Protein AF-A0A417XY72-F1 (afdb_monomer)

Secondary structure (DSSP, 8-state):
--SB-TTT-PBEEEGGGS-HHHHHHHHHHHHT---SSTTTTEEE--TT--SPP--TTSEEEEE---TT-SS--S-EEEEETTS-EEEESSSSS--EEEE-

Foldseek 3Di:
DPQADPQQRAGADEPVNDDVLSVVQLVQVVVVDPAPDPQFQPWDQCPVVNGPDDDGRQKTKHQRPDPPDPDSALWIWIAGPVGWIWTDRHNPPHIHTYDD

InterPro domains:
  IPR000026 Guanine-specific ribonuclease N1-like [PF00545] (5-97)
  IPR016191 Ribonuclease/ribotoxin [SSF53933] (10-98)

Sequence (100 aa):
MPATDDLSGLPYVPLADLPPEAAATVTLIDEGGPFPYDKDGSIFGNYEGLLPDREDGYYEEYTVETPGSDDRGARRIVGGADGELYWTEDHYESFEVIWR

Radius of gyration: 12.7 Å; Cα contacts (8 Å, |Δi|>4): 167; chains: 1; bounding box: 34×25×35 Å

pLDDT: mean 94.56, std 5.0, range [69.0, 98.5]

Nearest PDB structures (foldseek):
  1mgr-assembly1_A  TM=9.738E-01  e=4.087E-12  Kitasatospora aureofaciens
  1uck-assembly2_B  TM=9.794E-01  e=7.752E-12  Kitasatospora aureofaciens
  1uci-assembly2_B  TM=9.793E-01  e=9.393E-12  Kitasatospora aureofaciens
  1ucj-assembly2_B  TM=9.781E-01  e=9.393E-12  Kitasatospora aureo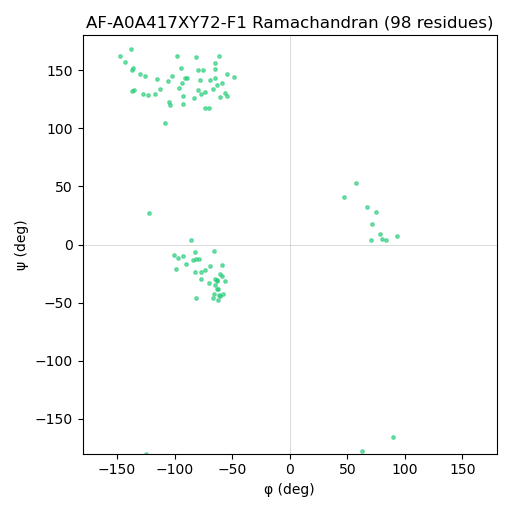faciens
  3d5g-assembly3_C  TM=9.926E-01  e=3.169E-11  Kitasatospora aureofaciens

Solvent-accessible surface area (backbone atoms only — not comparable to full-atom values): 5963 Å² total; per-residue (Å²): 130,71,71,49,40,90,83,58,66,33,40,55,39,50,51,87,78,48,61,70,45,48,52,54,42,51,50,33,60,77,65,74,41,88,66,94,49,98,59,44,74,34,73,43,81,61,85,87,58,80,56,66,94,71,65,92,70,39,29,25,30,34,69,20,73,43,92,92,52,97,56,68,60,42,29,32,39,38,38,37,80,92,68,51,41,32,39,21,72,61,60,75,76,51,66,30,35,55,42,131

Structure (mmCIF, N/CA/C/O backbone):
data_AF-A0A417XY72-F1
#
_entry.id   AF-A0A417XY72-F1
#
loop_
_atom_site.group_PDB
_atom_site.id
_atom_site.type_symbol
_atom_site.label_atom_id
_atom_site.label_alt_id
_atom_site.label_comp_id
_atom_site.label_asym_id
_atom_site.label_entity_id
_atom_site.label_seq_id
_atom_site.pdbx_PDB_ins_code
_atom_site.Cartn_x
_atom_site.Cartn_y
_atom_site.Cartn_z
_atom_site.occupancy
_atom_site.B_iso_or_equiv
_atom_site.auth_seq_id
_atom_site.auth_comp_id
_atom_site.auth_asym_id
_atom_site.auth_atom_id
_atom_site.pdbx_PDB_model_num
ATOM 1 N N . MET A 1 1 ? 17.216 -8.839 2.041 1.00 69.00 1 MET A N 1
ATOM 2 C CA . MET A 1 1 ? 16.455 -8.087 1.030 1.00 69.00 1 MET A CA 1
ATOM 3 C C . MET A 1 1 ? 17.385 -7.122 0.310 1.00 69.00 1 MET A C 1
ATOM 5 O O . MET A 1 1 ? 18.273 -6.581 0.972 1.00 69.00 1 MET A O 1
ATOM 9 N N . PRO A 1 2 ? 17.258 -6.957 -1.015 1.00 83.69 2 PRO A N 1
ATOM 10 C CA . PRO A 1 2 ? 17.832 -5.802 -1.705 1.00 83.69 2 PRO A CA 1
ATOM 11 C C . PRO A 1 2 ? 17.199 -4.505 -1.171 1.00 83.69 2 PRO A C 1
ATOM 13 O O . PRO A 1 2 ? 16.161 -4.546 -0.516 1.00 83.69 2 PRO A O 1
ATOM 16 N N . ALA A 1 3 ? 17.843 -3.361 -1.409 1.00 89.81 3 ALA A N 1
ATOM 17 C CA . ALA A 1 3 ? 17.334 -2.073 -0.931 1.00 89.81 3 ALA A CA 1
ATOM 18 C C . ALA A 1 3 ? 16.062 -1.638 -1.674 1.00 89.81 3 ALA A C 1
ATOM 20 O O . ALA A 1 3 ? 15.191 -1.014 -1.079 1.00 89.81 3 ALA A O 1
ATOM 21 N N . THR A 1 4 ? 15.967 -1.983 -2.956 1.00 95.06 4 THR A N 1
ATOM 22 C CA . THR A 1 4 ? 14.893 -1.576 -3.862 1.00 95.06 4 THR A CA 1
ATOM 23 C C . THR A 1 4 ? 14.424 -2.754 -4.699 1.00 95.06 4 THR A C 1
ATOM 25 O O . THR A 1 4 ? 15.203 -3.668 -4.979 1.00 95.06 4 THR A O 1
ATOM 28 N N . ASP A 1 5 ? 13.165 -2.702 -5.103 1.00 94.69 5 ASP A N 1
ATOM 29 C CA . ASP A 1 5 ? 12.528 -3.627 -6.028 1.00 94.69 5 ASP A CA 1
ATOM 30 C C . ASP A 1 5 ? 12.895 -3.294 -7.479 1.00 94.69 5 ASP A C 1
ATOM 32 O O . ASP A 1 5 ? 12.829 -2.139 -7.893 1.00 94.69 5 ASP A O 1
ATOM 36 N N . ASP A 1 6 ? 13.283 -4.299 -8.264 1.00 92.06 6 ASP A N 1
ATOM 37 C CA . ASP A 1 6 ? 13.749 -4.091 -9.643 1.00 92.06 6 ASP A CA 1
ATOM 38 C C . ASP A 1 6 ? 12.602 -3.748 -10.613 1.00 92.06 6 ASP A C 1
ATOM 40 O O . ASP A 1 6 ? 12.852 -3.167 -11.670 1.00 92.06 6 ASP A O 1
ATOM 44 N N . LEU A 1 7 ? 11.354 -4.106 -10.281 1.00 89.94 7 LEU A N 1
ATOM 45 C CA . LEU A 1 7 ? 10.189 -3.841 -11.130 1.00 89.94 7 LEU A CA 1
ATOM 46 C C . LEU A 1 7 ? 9.674 -2.410 -10.953 1.00 89.94 7 LEU A C 1
ATOM 48 O O . LEU A 1 7 ? 9.390 -1.726 -11.934 1.00 89.94 7 LEU A O 1
ATOM 52 N N . SER A 1 8 ? 9.552 -1.968 -9.705 1.00 92.25 8 SER A N 1
ATOM 53 C CA . SER A 1 8 ? 8.990 -0.664 -9.339 1.00 92.25 8 SER A CA 1
ATOM 54 C C . SER A 1 8 ? 10.032 0.413 -9.059 1.00 92.25 8 SER A C 1
ATOM 56 O O . SER A 1 8 ? 9.716 1.597 -9.129 1.00 92.25 8 SER A O 1
ATOM 58 N N . GLY A 1 9 ? 11.271 0.037 -8.738 1.00 95.25 9 GLY A N 1
ATOM 59 C CA . GLY A 1 9 ? 12.292 0.967 -8.250 1.00 95.25 9 GLY A CA 1
ATOM 60 C C . GLY A 1 9 ? 12.024 1.490 -6.833 1.00 95.25 9 GLY A C 1
ATOM 61 O O . GLY A 1 9 ? 12.786 2.326 -6.345 1.00 95.25 9 GLY A O 1
ATOM 62 N N . LEU A 1 10 ? 10.966 1.011 -6.170 1.00 97.00 10 LEU A N 1
ATOM 63 C CA . LEU A 1 10 ? 10.581 1.417 -4.822 1.00 97.00 10 LEU A CA 1
ATOM 64 C C . LEU A 1 10 ? 11.441 0.705 -3.770 1.00 97.00 10 LEU A C 1
ATOM 66 O O . LEU A 1 10 ? 11.897 -0.419 -4.003 1.00 97.00 10 LEU A O 1
ATOM 70 N N . PRO A 1 11 ? 11.684 1.330 -2.606 1.00 97.62 11 PRO A N 1
ATOM 71 C CA . PRO A 1 11 ? 12.369 0.666 -1.505 1.00 97.62 11 PRO A CA 1
ATOM 72 C C . PRO A 1 11 ? 11.535 -0.501 -0.964 1.00 97.62 11 PRO A C 1
ATOM 74 O O . PRO A 1 11 ? 10.306 -0.476 -1.021 1.00 97.62 11 PRO A O 1
ATOM 77 N N . TYR A 1 12 ? 12.201 -1.518 -0.419 1.00 97.62 12 TYR A N 1
ATOM 78 C CA . TYR A 1 12 ? 11.511 -2.569 0.326 1.00 97.62 12 TYR A CA 1
ATOM 79 C C . TYR A 1 12 ? 11.389 -2.223 1.812 1.00 97.62 12 TYR A C 1
ATOM 81 O O . TYR A 1 12 ? 12.358 -1.770 2.422 1.00 97.62 12 TYR A O 1
ATOM 89 N N . VAL A 1 13 ? 10.260 -2.599 2.411 1.00 97.44 13 VAL A N 1
ATOM 90 C CA . VAL A 1 13 ? 10.018 -2.572 3.858 1.00 97.44 13 VAL A CA 1
ATOM 91 C C . VAL A 1 13 ? 9.637 -3.972 4.354 1.00 97.44 13 VAL A C 1
ATOM 93 O O . VAL A 1 13 ? 8.758 -4.608 3.769 1.00 97.44 13 VAL A O 1
ATOM 96 N N . PRO A 1 14 ? 10.282 -4.525 5.399 1.00 97.31 14 PRO A N 1
ATOM 97 C CA . PRO A 1 14 ? 9.848 -5.793 5.980 1.00 97.31 14 PRO A CA 1
ATOM 98 C C . PRO A 1 14 ? 8.448 -5.666 6.576 1.00 97.31 14 PRO A C 1
ATOM 100 O O . PRO A 1 14 ? 8.181 -4.730 7.324 1.00 97.31 14 PRO A O 1
ATOM 103 N N . LEU A 1 15 ? 7.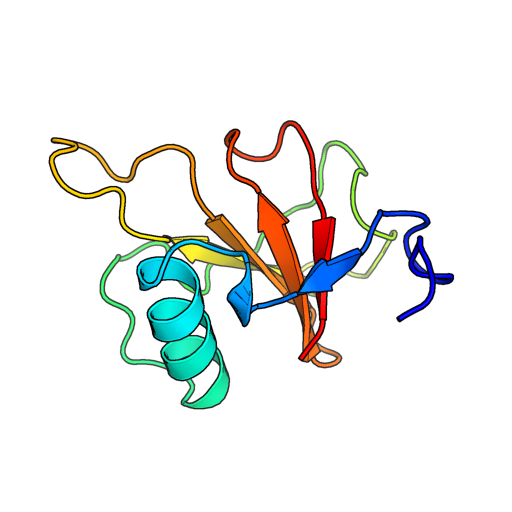577 -6.656 6.357 1.00 97.44 15 LEU A N 1
ATOM 104 C CA . LEU A 1 15 ? 6.253 -6.669 6.995 1.00 97.44 15 LEU A CA 1
ATOM 105 C C . LEU A 1 15 ? 6.341 -6.592 8.531 1.00 97.44 15 LEU A C 1
ATOM 107 O O . LEU A 1 15 ? 5.475 -6.013 9.177 1.00 97.44 15 LEU A O 1
ATOM 111 N N . ALA A 1 16 ? 7.404 -7.151 9.111 1.00 96.44 16 ALA A N 1
ATOM 112 C CA . ALA A 1 16 ? 7.662 -7.107 10.549 1.00 96.44 16 ALA A CA 1
ATOM 113 C C . ALA A 1 16 ? 8.020 -5.706 11.085 1.00 96.44 16 ALA A C 1
ATOM 115 O O . ALA A 1 16 ? 7.913 -5.492 12.291 1.00 96.44 16 ALA A O 1
ATOM 116 N N . ASP A 1 17 ? 8.434 -4.783 10.212 1.00 97.19 17 ASP A N 1
ATOM 117 C CA . ASP A 1 17 ? 8.777 -3.401 10.572 1.00 97.19 17 ASP A CA 1
ATOM 118 C C . ASP A 1 17 ? 7.574 -2.449 10.419 1.00 97.19 17 ASP A C 1
ATOM 120 O O . ASP A 1 17 ? 7.621 -1.308 10.882 1.00 97.19 17 ASP A O 1
ATOM 124 N N . LEU A 1 18 ? 6.477 -2.917 9.812 1.00 97.31 18 LEU A N 1
ATOM 125 C CA . LEU A 1 18 ? 5.227 -2.172 9.688 1.00 97.31 18 LEU A CA 1
ATOM 126 C C . LEU A 1 18 ? 4.373 -2.260 10.969 1.00 97.31 18 LEU A C 1
ATOM 128 O O . LEU A 1 18 ? 4.553 -3.166 11.789 1.00 97.31 18 LEU A O 1
ATOM 132 N N . PRO A 1 19 ? 3.398 -1.346 11.155 1.00 97.12 19 PRO A N 1
ATOM 133 C CA . PRO A 1 19 ? 2.418 -1.465 12.230 1.00 97.12 19 PRO A CA 1
ATOM 134 C C . PRO A 1 19 ? 1.693 -2.824 12.201 1.00 97.12 19 PRO A C 1
ATOM 136 O O . PRO A 1 19 ? 1.428 -3.354 11.118 1.00 97.12 19 PRO A O 1
ATOM 139 N N . PRO A 1 20 ? 1.313 -3.394 13.358 1.00 96.81 20 PRO A N 1
ATOM 140 C CA . PRO A 1 20 ? 0.656 -4.703 13.417 1.00 96.81 20 PRO A CA 1
ATOM 141 C C . PRO A 1 20 ? -0.662 -4.761 12.627 1.00 96.81 20 PRO A C 1
ATOM 143 O O . PRO A 1 20 ? -1.030 -5.821 12.119 1.00 96.81 20 PRO A O 1
ATOM 146 N N . GLU A 1 21 ? -1.350 -3.630 12.464 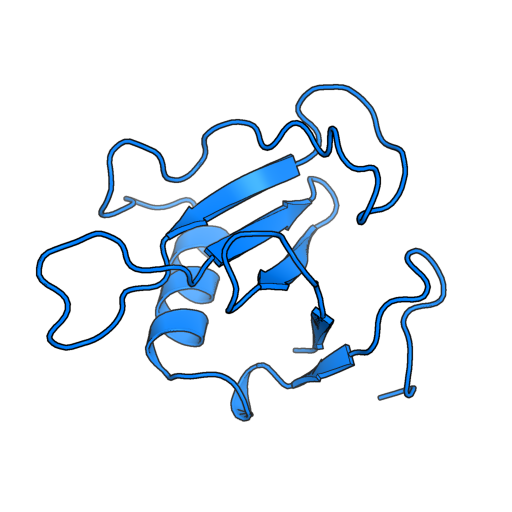1.00 97.06 21 GLU A N 1
ATOM 147 C CA . GLU A 1 21 ? -2.557 -3.506 11.643 1.00 97.06 21 GLU A CA 1
ATOM 148 C C . GLU A 1 21 ? -2.277 -3.784 10.154 1.00 97.06 21 GLU A C 1
ATOM 150 O O . GLU A 1 21 ? -3.137 -4.324 9.454 1.00 97.06 21 GLU A O 1
ATOM 155 N N . ALA A 1 22 ? -1.066 -3.483 9.666 1.00 97.75 22 ALA A N 1
ATOM 156 C CA . ALA A 1 22 ? -0.656 -3.814 8.303 1.00 97.75 22 ALA A CA 1
ATOM 157 C C . ALA A 1 22 ? -0.559 -5.336 8.124 1.00 97.75 22 ALA A C 1
ATOM 159 O O . ALA A 1 22 ? -1.126 -5.873 7.179 1.00 97.75 22 ALA A O 1
ATOM 160 N N . ALA A 1 23 ? 0.061 -6.053 9.067 1.00 97.56 23 ALA A N 1
ATOM 161 C CA . ALA A 1 23 ? 0.136 -7.517 9.033 1.00 97.56 23 ALA A CA 1
ATOM 162 C C . ALA A 1 23 ? -1.248 -8.187 9.105 1.00 97.56 23 ALA A C 1
ATOM 164 O O . ALA A 1 23 ? -1.502 -9.168 8.400 1.00 97.56 23 ALA A O 1
ATOM 165 N N . ALA A 1 24 ? -2.165 -7.635 9.905 1.00 96.88 24 ALA A N 1
ATOM 166 C CA . ALA A 1 24 ? -3.555 -8.087 9.926 1.00 96.88 24 ALA A CA 1
ATOM 167 C C . ALA A 1 24 ? -4.234 -7.889 8.559 1.00 96.88 24 ALA A C 1
ATOM 169 O O . ALA A 1 24 ? -4.891 -8.798 8.059 1.00 96.88 24 ALA A O 1
ATOM 170 N N . THR A 1 25 ? -4.010 -6.740 7.920 1.00 97.69 25 THR A N 1
ATOM 171 C CA . THR A 1 25 ? -4.558 -6.436 6.589 1.00 97.69 25 THR A CA 1
ATOM 172 C C . THR A 1 25 ? -3.976 -7.353 5.511 1.00 97.69 25 THR A C 1
ATOM 174 O O . THR A 1 25 ? -4.733 -7.889 4.711 1.00 97.69 25 THR A O 1
ATOM 177 N N . VAL A 1 26 ? -2.664 -7.625 5.528 1.00 97.88 26 VAL A N 1
ATOM 178 C CA . VAL A 1 26 ? -2.032 -8.610 4.626 1.00 97.88 26 VAL A CA 1
ATOM 179 C C . VAL A 1 26 ? -2.663 -9.992 4.784 1.00 97.88 26 VAL A C 1
ATOM 181 O O . VAL A 1 26 ? -2.960 -10.638 3.786 1.00 97.88 26 VAL A O 1
ATOM 184 N N . THR A 1 27 ? -2.928 -10.420 6.021 1.00 97.19 27 THR A N 1
ATOM 185 C CA . THR A 1 27 ? -3.595 -11.708 6.279 1.00 97.19 27 THR A CA 1
ATOM 186 C C . THR A 1 27 ? -4.984 -11.744 5.637 1.00 97.19 27 THR A C 1
ATOM 188 O O . THR A 1 27 ? -5.319 -12.716 4.969 1.00 97.19 27 THR A O 1
ATOM 191 N N . LEU A 1 28 ? -5.771 -10.669 5.772 1.00 97.44 28 LEU A N 1
ATOM 192 C CA . LEU A 1 28 ? -7.089 -10.574 5.133 1.00 97.44 28 LEU A CA 1
ATOM 193 C C . LEU A 1 28 ? -6.999 -10.596 3.603 1.00 97.44 28 LEU A C 1
ATOM 195 O O . LEU A 1 28 ? -7.847 -11.213 2.964 1.00 97.44 28 LEU A O 1
ATOM 199 N N . ILE A 1 29 ? -5.992 -9.943 3.013 1.00 97.06 29 ILE A N 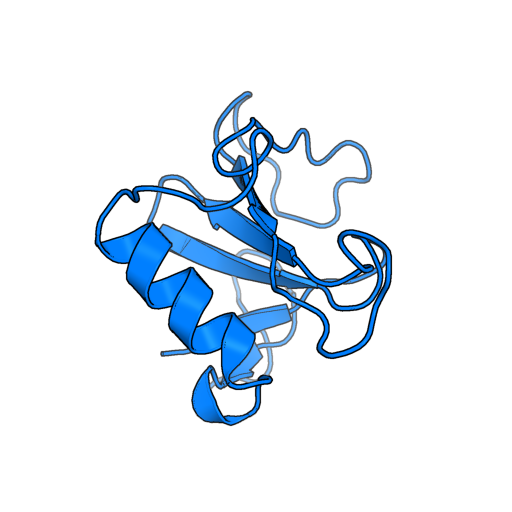1
ATOM 200 C CA . ILE A 1 29 ? -5.752 -9.974 1.561 1.00 97.06 29 ILE A CA 1
ATOM 201 C C . ILE A 1 29 ? -5.445 -11.408 1.111 1.00 97.06 29 ILE A C 1
ATOM 203 O O . ILE A 1 29 ? -6.071 -11.897 0.172 1.00 97.06 29 ILE A O 1
ATOM 207 N N . ASP A 1 30 ? -4.547 -12.107 1.813 1.00 95.69 30 ASP A N 1
ATOM 208 C CA . ASP A 1 30 ? -4.186 -13.498 1.506 1.00 95.69 30 ASP A CA 1
ATOM 209 C C . ASP A 1 30 ? -5.393 -14.460 1.660 1.00 95.69 30 ASP A C 1
ATOM 211 O O . ASP A 1 30 ? -5.499 -1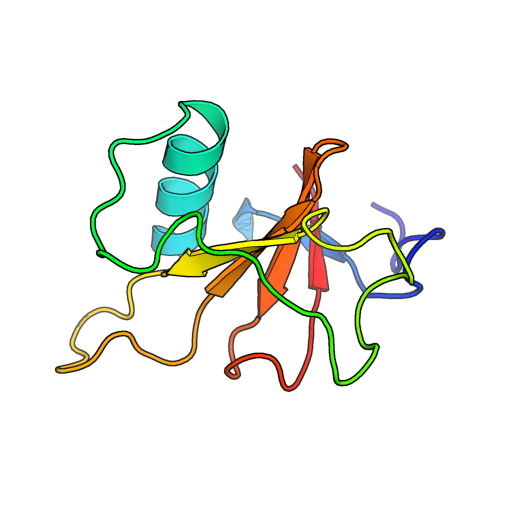5.451 0.932 1.00 95.69 30 ASP A O 1
ATOM 215 N N . GLU A 1 31 ? -6.325 -14.173 2.577 1.00 96.12 31 GLU A N 1
ATOM 216 C CA . GLU A 1 31 ? -7.561 -14.945 2.792 1.00 96.12 31 GLU A CA 1
ATOM 217 C C . GLU A 1 31 ? -8.715 -14.562 1.841 1.00 96.12 31 GLU A C 1
ATOM 219 O O . GLU A 1 31 ? -9.695 -15.304 1.732 1.00 96.12 31 GLU A O 1
ATOM 224 N N . GLY A 1 32 ? -8.606 -13.436 1.126 1.00 95.06 32 GLY A N 1
ATOM 225 C CA . GLY A 1 32 ? -9.671 -12.903 0.269 1.00 95.06 32 GLY A CA 1
ATOM 226 C C . GLY A 1 32 ? -10.828 -12.254 1.044 1.00 95.06 32 GLY A C 1
ATOM 227 O O . GLY A 1 32 ? -11.969 -12.250 0.573 1.00 95.06 32 GLY A O 1
ATOM 228 N N . GLY A 1 33 ? -10.550 -11.723 2.236 1.00 93.38 33 GLY A N 1
ATOM 229 C CA . GLY A 1 33 ? -11.524 -11.105 3.133 1.00 93.38 33 GLY A CA 1
ATOM 230 C C . GLY A 1 33 ? -12.173 -12.092 4.121 1.00 93.38 33 GLY A C 1
ATOM 231 O O . GLY A 1 33 ? -11.698 -13.212 4.301 1.00 93.38 33 GLY A O 1
ATOM 232 N N . PRO A 1 34 ? -13.277 -11.709 4.793 1.00 95.25 34 PRO A N 1
ATOM 233 C CA . PRO A 1 34 ? -14.058 -10.489 4.592 1.00 95.25 34 PRO A CA 1
ATOM 234 C C . PRO A 1 34 ? -13.307 -9.229 5.025 1.00 95.25 34 PRO A C 1
ATOM 236 O O . PRO A 1 34 ? -12.631 -9.222 6.052 1.00 95.25 34 PRO A O 1
ATOM 239 N N . PHE A 1 35 ? -13.466 -8.149 4.262 1.00 94.50 35 PHE A N 1
ATOM 240 C CA . PHE A 1 35 ? -12.814 -6.879 4.565 1.00 94.50 35 PHE A CA 1
ATOM 241 C C . PHE A 1 35 ? -13.678 -5.973 5.457 1.00 94.50 35 PHE A C 1
ATOM 243 O O . PHE A 1 35 ? -14.906 -5.968 5.316 1.00 94.50 35 PHE A O 1
ATOM 250 N N . PRO A 1 36 ? -13.063 -5.222 6.390 1.00 90.88 36 PRO A N 1
ATOM 251 C CA . PRO A 1 36 ? -13.792 -4.418 7.367 1.00 90.88 36 PRO A CA 1
ATOM 252 C C . PRO A 1 36 ? -14.372 -3.115 6.803 1.00 90.88 36 PRO A C 1
ATOM 254 O O . PRO A 1 36 ? -15.345 -2.613 7.370 1.00 90.88 36 PRO A O 1
ATOM 257 N N . TYR A 1 37 ? -13.819 -2.563 5.715 1.00 91.19 37 TYR A N 1
ATOM 258 C CA . TYR A 1 37 ? -14.298 -1.308 5.130 1.00 91.19 37 TYR A CA 1
ATOM 259 C C . TYR A 1 37 ? -14.876 -1.509 3.726 1.00 91.19 37 TYR A C 1
ATOM 261 O O . TYR A 1 37 ? -14.317 -2.224 2.904 1.00 91.19 37 TYR A O 1
ATOM 269 N N . ASP A 1 38 ? -15.947 -0.774 3.405 1.00 89.69 38 ASP A N 1
ATOM 270 C CA . ASP A 1 38 ? -16.669 -0.864 2.119 1.00 89.69 38 ASP A CA 1
ATOM 271 C C . ASP A 1 38 ? -15.810 -0.580 0.872 1.00 89.69 38 ASP A C 1
ATOM 273 O O . ASP A 1 38 ? -16.230 -0.841 -0.255 1.00 89.69 38 ASP A O 1
ATOM 277 N N . LYS A 1 39 ? -14.647 0.051 1.057 1.00 89.94 39 LYS A N 1
ATOM 278 C CA . LYS A 1 39 ? -13.720 0.411 -0.021 1.00 89.94 39 LYS A CA 1
ATOM 279 C C . LYS A 1 39 ? -12.586 -0.585 -0.206 1.00 89.94 39 LYS A C 1
ATOM 281 O O . LYS A 1 39 ? -11.912 -0.505 -1.225 1.00 89.94 39 LYS A O 1
ATOM 286 N N . ASP A 1 40 ? -12.395 -1.505 0.725 1.00 94.81 40 ASP A N 1
ATOM 287 C CA . ASP A 1 40 ? -11.343 -2.507 0.614 1.00 94.81 40 ASP A CA 1
ATOM 288 C C . ASP A 1 40 ? -11.638 -3.456 -0.557 1.00 94.81 40 ASP A C 1
ATOM 290 O O . ASP A 1 40 ? -12.777 -3.893 -0.743 1.00 94.81 40 ASP A O 1
ATOM 294 N N . GLY A 1 41 ? -10.621 -3.729 -1.374 1.00 95.38 41 GLY A N 1
ATOM 295 C CA . GLY A 1 41 ? -10.764 -4.467 -2.632 1.00 95.38 41 GLY A CA 1
ATOM 296 C C . GLY A 1 41 ? -11.321 -3.626 -3.789 1.00 95.38 41 GLY A C 1
ATOM 297 O O . GLY A 1 41 ? -11.672 -4.163 -4.835 1.00 95.38 41 GLY A O 1
ATOM 298 N N . SER A 1 42 ? -11.443 -2.302 -3.630 1.00 96.44 42 SER A N 1
ATOM 299 C CA . SER A 1 42 ? -11.752 -1.417 -4.762 1.00 96.44 42 SER A CA 1
ATOM 300 C C . SER A 1 42 ? -10.525 -1.232 -5.651 1.00 96.44 42 SER A C 1
ATOM 302 O O . SER A 1 42 ? -9.399 -1.218 -5.164 1.00 96.44 42 SER A O 1
ATOM 304 N N . ILE A 1 43 ? -10.750 -1.011 -6.948 1.00 97.44 43 ILE A N 1
ATOM 305 C CA . ILE A 1 43 ? -9.674 -0.742 -7.910 1.00 97.44 43 ILE A CA 1
ATOM 306 C C . ILE A 1 43 ? -8.906 0.525 -7.511 1.00 97.44 43 ILE A C 1
ATOM 308 O O . ILE A 1 43 ? -9.498 1.600 -7.368 1.00 97.44 43 ILE A O 1
ATOM 312 N N . PHE A 1 44 ? -7.585 0.401 -7.416 1.00 97.81 44 PHE A N 1
ATOM 313 C CA . PHE A 1 44 ? -6.650 1.512 -7.303 1.00 97.81 44 PHE A CA 1
ATOM 314 C C . PHE A 1 44 ? -6.152 1.908 -8.699 1.00 97.81 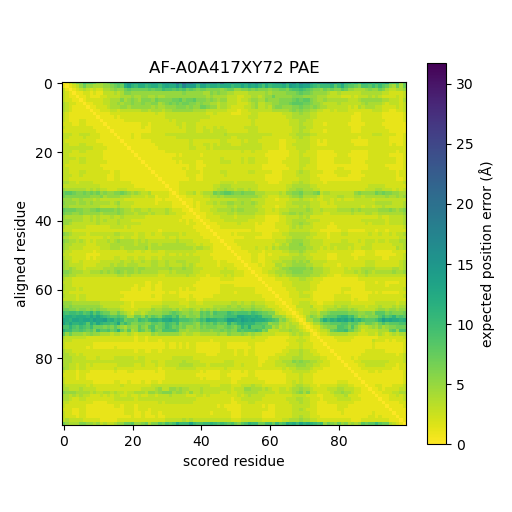44 PHE A C 1
ATOM 316 O O . PHE A 1 44 ? -5.581 1.102 -9.428 1.00 97.81 44 PHE A O 1
ATOM 323 N N . GLY A 1 45 ? -6.386 3.161 -9.091 1.00 96.19 45 GLY A N 1
ATOM 324 C CA . GLY A 1 45 ? -6.152 3.611 -10.468 1.00 96.19 45 GLY A CA 1
ATOM 325 C C . GLY A 1 45 ? -4.706 3.974 -10.819 1.00 96.19 45 GLY A C 1
ATOM 326 O O . GLY A 1 45 ? -4.429 4.169 -11.995 1.00 96.19 45 GLY A O 1
ATOM 327 N N . ASN A 1 46 ? -3.803 4.103 -9.837 1.00 96.75 46 ASN A N 1
ATOM 328 C CA . ASN A 1 46 ? -2.408 4.529 -10.046 1.00 96.75 46 ASN A CA 1
ATOM 329 C C . ASN A 1 46 ? -2.263 5.784 -10.949 1.00 96.75 46 ASN A C 1
ATOM 331 O O . ASN A 1 46 ? -1.385 5.848 -11.806 1.00 96.75 46 ASN A O 1
ATOM 335 N N . TYR A 1 47 ? -3.133 6.790 -10.788 1.00 93.31 47 TYR A N 1
ATOM 336 C CA . TYR A 1 47 ? -3.191 7.953 -11.692 1.00 93.31 47 TYR A CA 1
ATOM 337 C C . TYR A 1 47 ? -1.926 8.821 -11.652 1.00 93.31 47 TYR A C 1
ATOM 339 O O . TYR A 1 47 ? -1.566 9.455 -12.644 1.00 93.31 47 TYR A O 1
ATOM 347 N N . GLU A 1 48 ? -1.253 8.841 -10.506 1.00 94.19 48 GLU A N 1
ATOM 348 C CA . GLU A 1 48 ? 0.007 9.536 -10.264 1.00 94.19 48 GLU A CA 1
ATOM 349 C C . GLU A 1 48 ? 1.219 8.761 -10.813 1.00 94.19 48 GLU A C 1
ATOM 351 O O . GLU A 1 48 ? 2.306 9.330 -10.916 1.00 94.19 48 GLU A O 1
ATOM 356 N N . GLY A 1 49 ? 1.040 7.488 -11.196 1.00 95.38 49 GLY A N 1
ATOM 357 C CA . GLY A 1 49 ? 2.082 6.649 -11.794 1.00 95.38 49 GLY A CA 1
ATOM 358 C C . GLY A 1 49 ? 3.233 6.311 -10.842 1.00 95.38 49 GLY A C 1
ATOM 359 O O . GLY A 1 49 ? 4.378 6.217 -11.282 1.00 95.38 49 GLY A O 1
ATOM 360 N N . LEU A 1 50 ? 2.948 6.184 -9.541 1.00 96.56 50 LEU A N 1
ATOM 361 C CA . LEU A 1 50 ? 3.949 5.860 -8.515 1.00 96.56 50 LEU A CA 1
ATOM 362 C C . LEU A 1 50 ? 4.241 4.356 -8.425 1.00 96.56 50 LEU A C 1
ATOM 364 O O . LEU A 1 50 ? 5.317 3.964 -7.976 1.00 96.56 50 LEU A O 1
ATOM 368 N N . LEU A 1 51 ? 3.297 3.521 -8.861 1.00 97.38 51 LEU A N 1
ATOM 369 C CA . LEU A 1 51 ? 3.489 2.085 -9.055 1.00 97.38 51 LEU A CA 1
ATOM 370 C C . LEU A 1 51 ? 3.785 1.788 -10.537 1.00 97.38 51 LEU A C 1
ATOM 372 O O . LEU A 1 51 ? 3.483 2.629 -11.392 1.00 97.38 51 LEU A O 1
ATOM 376 N N . PRO A 1 52 ? 4.343 0.609 -10.874 1.00 97.38 52 PRO A N 1
ATOM 377 C CA . PRO A 1 52 ? 4.526 0.192 -12.262 1.00 97.38 52 PRO A CA 1
ATOM 378 C C . PRO A 1 52 ? 3.267 0.359 -13.121 1.00 97.38 52 PRO A C 1
ATOM 380 O O . PRO A 1 52 ? 2.148 0.128 -12.670 1.00 97.38 52 PRO A O 1
ATOM 383 N N . ASP A 1 53 ? 3.462 0.725 -14.387 1.00 96.38 53 ASP A N 1
ATOM 384 C CA . ASP A 1 53 ? 2.366 0.826 -15.350 1.00 96.38 53 ASP A CA 1
ATOM 385 C C . ASP A 1 53 ? 1.832 -0.576 -15.689 1.00 96.38 53 ASP A C 1
ATOM 387 O O . ASP A 1 53 ? 2.565 -1.441 -16.185 1.00 96.38 53 ASP A O 1
ATOM 391 N N . ARG A 1 54 ? 0.560 -0.816 -15.367 1.00 96.88 54 ARG A N 1
ATOM 392 C CA . ARG A 1 54 ? -0.150 -2.094 -15.519 1.00 96.88 54 ARG A CA 1
ATOM 393 C C . ARG A 1 54 ? -1.554 -1.829 -16.067 1.00 96.88 54 ARG A C 1
ATOM 395 O O . ARG A 1 54 ? -2.003 -0.691 -16.134 1.00 96.88 54 ARG A O 1
ATOM 402 N N . GLU A 1 55 ? -2.238 -2.886 -16.493 1.00 95.44 55 GLU A N 1
ATOM 403 C CA . GLU A 1 55 ? -3.593 -2.770 -17.040 1.00 95.44 55 GLU A CA 1
ATOM 404 C C . GLU A 1 55 ? -4.624 -2.280 -16.007 1.00 95.44 55 GLU A C 1
ATOM 406 O O . GLU A 1 55 ? -4.452 -2.451 -14.798 1.00 95.44 55 GLU A O 1
ATOM 411 N N . ASP A 1 56 ? -5.718 -1.681 -16.488 1.00 92.94 56 ASP A N 1
ATOM 412 C CA . ASP A 1 56 ? -6.808 -1.212 -15.630 1.00 92.94 56 ASP A CA 1
ATOM 413 C C . ASP A 1 56 ? -7.356 -2.353 -14.760 1.00 92.94 56 ASP A C 1
ATOM 415 O O . ASP A 1 56 ? -7.700 -3.427 -15.256 1.00 92.94 56 ASP A O 1
ATOM 419 N N . GLY A 1 57 ? -7.486 -2.100 -13.456 1.00 95.81 57 GLY A N 1
ATOM 420 C CA . GLY A 1 57 ? -7.951 -3.103 -12.496 1.00 95.81 57 GLY A CA 1
ATOM 421 C C . GLY A 1 57 ? -6.865 -4.051 -11.982 1.00 95.81 57 GLY A C 1
ATOM 422 O O . GLY A 1 57 ? -7.191 -4.945 -11.211 1.00 95.81 57 GLY A O 1
ATOM 423 N N . TYR A 1 58 ? -5.596 -3.859 -12.359 1.00 97.94 58 TYR A N 1
ATOM 424 C CA . TYR A 1 58 ? -4.484 -4.650 -11.821 1.00 97.94 58 TYR A CA 1
ATOM 425 C C . TYR A 1 58 ? -4.266 -4.435 -10.316 1.00 97.94 58 TYR A C 1
ATOM 427 O O . TYR A 1 58 ? -3.856 -5.360 -9.615 1.00 97.94 58 TYR A O 1
ATOM 435 N N . TYR A 1 59 ? -4.500 -3.211 -9.838 1.00 98.38 59 TYR A N 1
ATOM 436 C CA . TYR A 1 59 ? -4.275 -2.828 -8.450 1.00 98.38 59 TYR A CA 1
ATOM 437 C C . TYR A 1 59 ? -5.587 -2.685 -7.680 1.00 98.38 59 TYR A C 1
ATOM 439 O O . TYR A 1 59 ? -6.552 -2.106 -8.182 1.00 98.38 59 TYR A O 1
ATOM 447 N N . GLU A 1 60 ? -5.582 -3.129 -6.427 1.00 98.31 60 GLU A N 1
ATOM 448 C CA . GLU A 1 60 ? -6.677 -2.970 -5.467 1.00 98.31 60 GLU A CA 1
ATOM 449 C C . GLU A 1 60 ? -6.178 -2.305 -4.181 1.00 98.31 60 GLU A C 1
ATOM 451 O O . GLU A 1 60 ? -5.049 -2.543 -3.755 1.00 98.31 60 GLU A O 1
ATOM 456 N N . GLU A 1 61 ? -7.007 -1.474 -3.547 1.00 97.75 61 GLU A N 1
ATOM 457 C CA . GLU A 1 61 ? -6.668 -0.789 -2.293 1.00 97.75 61 GLU A CA 1
ATOM 458 C C . GLU A 1 61 ? -7.307 -1.434 -1.057 1.00 97.75 61 GLU A C 1
ATOM 460 O O . GLU A 1 61 ? -8.452 -1.889 -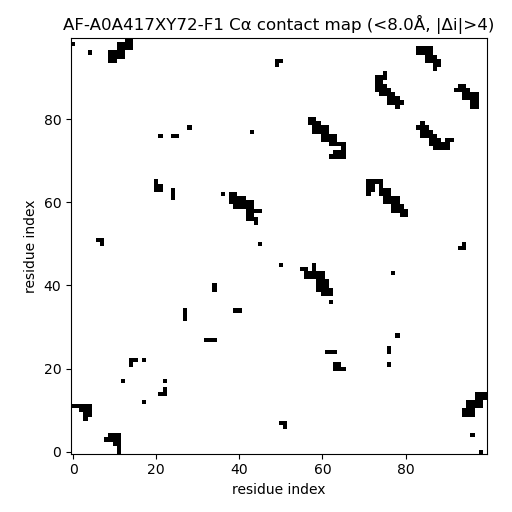1.082 1.00 97.75 61 GLU A O 1
ATOM 465 N N . TYR A 1 62 ? -6.574 -1.397 0.056 1.00 97.75 62 TYR A N 1
ATOM 466 C CA . TYR A 1 62 ? -6.974 -1.951 1.345 1.00 97.75 62 TYR A CA 1
ATOM 467 C C . TYR A 1 62 ? -6.633 -0.986 2.479 1.00 97.75 62 TYR A C 1
ATOM 469 O O . TYR A 1 62 ? -5.525 -0.452 2.568 1.00 97.75 62 TYR A O 1
ATOM 477 N N . THR A 1 63 ? -7.595 -0.746 3.363 1.00 96.88 63 THR A N 1
ATOM 478 C CA . THR A 1 63 ? -7.433 0.123 4.530 1.00 96.88 63 THR A CA 1
ATOM 479 C C . THR A 1 63 ? -6.581 -0.556 5.586 1.00 96.88 63 THR A C 1
ATOM 481 O O . THR A 1 63 ? -6.880 -1.671 5.997 1.00 96.88 63 THR A O 1
ATOM 484 N N . VAL A 1 64 ? -5.578 0.157 6.096 1.00 96.75 64 VAL A N 1
ATOM 485 C CA . VAL A 1 64 ? -4.889 -0.233 7.327 1.00 96.75 64 VAL A CA 1
ATOM 486 C C . VAL A 1 64 ? -5.363 0.677 8.449 1.00 96.75 64 VAL A C 1
ATOM 488 O O . VAL A 1 64 ? -5.230 1.901 8.370 1.00 96.75 64 VAL A O 1
ATOM 491 N N . GLU A 1 65 ? -5.943 0.078 9.488 1.00 93.44 65 GLU A N 1
ATOM 492 C CA . GLU A 1 65 ? -6.503 0.829 10.609 1.00 93.44 65 GLU A CA 1
ATOM 493 C C . GLU A 1 65 ? -5.422 1.690 11.287 1.00 93.44 65 GLU A C 1
ATOM 495 O O . GLU A 1 65 ? -4.270 1.285 11.465 1.00 93.44 65 GLU A O 1
ATOM 500 N N . THR A 1 66 ? -5.795 2.916 11.654 1.00 92.19 66 THR A N 1
ATOM 501 C CA . THR A 1 66 ? -4.964 3.797 12.479 1.00 92.19 66 THR A CA 1
ATOM 502 C C . THR A 1 66 ? -5.600 3.875 13.866 1.00 92.19 66 THR A C 1
ATOM 504 O O . THR A 1 66 ? -6.621 4.552 14.014 1.00 92.19 66 THR A O 1
ATOM 507 N N . PRO A 1 67 ? -5.036 3.200 14.887 1.00 89.12 67 PRO A N 1
ATOM 508 C CA . PRO A 1 67 ? -5.627 3.167 16.220 1.00 89.12 67 PRO A CA 1
ATOM 509 C C . PRO A 1 67 ? -5.873 4.568 16.785 1.00 89.12 67 PRO A C 1
ATOM 511 O O . PRO A 1 67 ? -4.964 5.397 16.846 1.00 89.12 67 PRO A O 1
ATOM 514 N N . GLY A 1 68 ? -7.106 4.818 17.226 1.00 84.62 68 GLY A N 1
ATOM 515 C CA . GLY A 1 68 ? -7.515 6.104 17.793 1.00 84.62 68 GLY A CA 1
ATOM 516 C C . GLY A 1 68 ? -7.836 7.197 16.771 1.00 84.62 68 GLY A C 1
ATOM 517 O O . GLY A 1 68 ? -8.105 8.319 17.196 1.00 84.62 68 GLY A O 1
ATOM 518 N N . SER A 1 69 ? -7.826 6.899 15.467 1.00 84.06 69 SER A N 1
ATOM 519 C CA . SER A 1 69 ? -8.400 7.805 14.470 1.00 84.06 69 SER A CA 1
ATOM 520 C C . SER A 1 69 ? -9.926 7.695 14.449 1.00 84.06 69 SER A C 1
ATOM 522 O O . SER A 1 69 ? -10.476 6.599 14.546 1.00 84.06 69 SER A O 1
ATOM 524 N N . ASP A 1 70 ? -10.606 8.831 14.283 1.00 79.75 70 ASP A N 1
ATOM 525 C CA . ASP A 1 70 ? -12.056 8.890 14.048 1.00 79.75 70 ASP A CA 1
ATOM 526 C C . ASP A 1 70 ? -12.417 8.643 12.564 1.00 79.75 70 ASP A C 1
ATOM 528 O O . ASP A 1 70 ? -13.593 8.552 12.204 1.00 79.75 70 ASP A O 1
ATOM 532 N N . ASP A 1 71 ? -11.408 8.543 11.692 1.00 80.19 71 ASP A N 1
ATOM 533 C CA . ASP A 1 71 ? -11.529 8.276 10.258 1.00 80.19 71 ASP A CA 1
ATOM 534 C C . ASP A 1 71 ? -10.693 7.054 9.818 1.00 80.19 71 ASP A C 1
ATOM 536 O O . ASP A 1 71 ? -10.018 6.408 10.617 1.00 80.19 71 ASP A O 1
ATOM 540 N N . ARG A 1 72 ? -10.730 6.722 8.517 1.00 76.62 72 ARG A N 1
ATOM 541 C CA . ARG A 1 72 ? -9.974 5.593 7.928 1.00 76.62 72 ARG A CA 1
ATOM 542 C C . ARG A 1 72 ? -8.447 5.773 7.975 1.00 76.62 72 ARG A C 1
ATOM 544 O O . ARG A 1 72 ? -7.725 4.878 7.539 1.00 76.62 72 ARG A O 1
ATOM 551 N N . GLY A 1 73 ? -7.942 6.924 8.412 1.00 85.94 73 GLY A N 1
ATOM 552 C CA . GLY A 1 73 ? -6.530 7.283 8.369 1.00 85.94 73 GLY A CA 1
ATOM 553 C C . GLY A 1 73 ? -5.964 7.364 6.948 1.00 85.94 73 GLY A C 1
ATOM 554 O O . GLY A 1 73 ? -6.668 7.170 5.952 1.00 85.94 73 GLY A O 1
ATOM 555 N N . ALA A 1 74 ? -4.663 7.637 6.868 1.00 92.38 74 ALA A N 1
ATOM 556 C CA . ALA A 1 74 ? -3.904 7.737 5.618 1.00 92.38 74 ALA A CA 1
ATOM 557 C C . ALA A 1 74 ? -3.297 6.398 5.156 1.00 92.38 74 ALA A C 1
ATOM 559 O O . ALA A 1 74 ? -2.928 6.251 3.996 1.00 92.38 74 ALA A O 1
ATOM 560 N N . ARG A 1 75 ? -3.215 5.411 6.055 1.00 96.88 75 ARG A N 1
ATOM 561 C CA . ARG A 1 75 ? -2.481 4.159 5.842 1.00 96.88 75 ARG A CA 1
ATOM 562 C C . ARG A 1 75 ? -3.234 3.184 4.949 1.00 96.88 75 ARG A C 1
ATOM 564 O O . ARG A 1 75 ? -4.407 2.884 5.205 1.00 96.88 75 ARG A O 1
ATOM 571 N N . ARG A 1 76 ? -2.571 2.656 3.926 1.00 97.81 76 ARG A N 1
ATOM 572 C CA . ARG A 1 76 ? -3.159 1.699 2.981 1.00 97.81 76 ARG A CA 1
ATOM 573 C C . ARG A 1 76 ? -2.144 0.644 2.571 1.00 97.81 76 ARG A C 1
ATOM 575 O O . ARG A 1 76 ? -0.937 0.873 2.610 1.00 97.81 76 ARG A O 1
ATOM 582 N N . ILE A 1 77 ? -2.665 -0.495 2.134 1.00 98.38 77 ILE A N 1
ATOM 583 C CA . ILE A 1 77 ? -1.928 -1.461 1.324 1.00 98.38 77 ILE A CA 1
ATOM 584 C C . ILE A 1 77 ? -2.569 -1.487 -0.058 1.00 98.38 77 ILE A C 1
ATOM 586 O O . ILE A 1 77 ? -3.791 -1.547 -0.167 1.00 98.38 77 ILE A O 1
ATOM 590 N N . VAL A 1 78 ? -1.754 -1.437 -1.106 1.00 98.50 78 VAL A N 1
ATOM 591 C CA . VAL A 1 78 ? -2.186 -1.678 -2.483 1.00 98.50 78 VAL A CA 1
ATOM 592 C C . VAL A 1 78 ? -1.694 -3.058 -2.902 1.00 98.50 78 VAL A C 1
ATOM 594 O O . VAL A 1 78 ? -0.497 -3.335 -2.826 1.00 98.50 78 VAL A O 1
ATOM 597 N N . GLY A 1 79 ? -2.614 -3.932 -3.302 1.00 98.19 79 GLY A N 1
ATOM 598 C CA . GLY A 1 79 ? -2.308 -5.263 -3.820 1.00 98.19 79 GLY A CA 1
ATOM 599 C C . GLY A 1 79 ? -2.280 -5.270 -5.343 1.00 98.19 79 GLY A C 1
ATOM 600 O O . GLY A 1 79 ? -3.163 -4.693 -5.971 1.00 98.19 79 GLY A O 1
ATOM 601 N N . GLY A 1 80 ? -1.266 -5.901 -5.930 1.00 97.38 80 GLY A N 1
ATOM 602 C CA . GLY A 1 80 ? -1.200 -6.208 -7.358 1.00 97.38 80 GLY A CA 1
ATOM 603 C C . GLY A 1 80 ? -1.711 -7.617 -7.659 1.00 97.38 80 GLY A C 1
ATOM 604 O O . GLY A 1 80 ? -1.594 -8.519 -6.827 1.00 97.38 80 GLY A O 1
ATOM 605 N N . ALA A 1 81 ? -2.239 -7.826 -8.865 1.00 95.81 81 ALA A N 1
ATOM 606 C CA . ALA A 1 81 ? -2.780 -9.120 -9.288 1.00 95.81 81 ALA A CA 1
ATOM 607 C C . ALA A 1 81 ? -1.750 -10.273 -9.287 1.00 95.81 81 ALA A C 1
ATOM 609 O O . ALA A 1 81 ? -2.139 -11.429 -9.108 1.00 95.81 81 ALA A O 1
ATOM 610 N N . ASP A 1 82 ? -0.449 -9.980 -9.431 1.00 94.75 82 ASP A N 1
ATOM 611 C CA . ASP A 1 82 ? 0.630 -10.980 -9.340 1.00 94.75 82 ASP A CA 1
ATOM 612 C C . ASP A 1 82 ? 1.093 -11.231 -7.881 1.00 94.75 82 ASP A C 1
ATOM 614 O O . ASP A 1 82 ? 2.010 -12.020 -7.634 1.00 94.75 82 ASP A O 1
ATOM 618 N N . GLY A 1 83 ? 0.438 -10.608 -6.893 1.00 94.31 83 GLY A N 1
ATOM 619 C CA . GLY A 1 83 ? 0.684 -10.805 -5.461 1.00 94.31 83 GLY A CA 1
ATOM 620 C C . GLY A 1 83 ? 1.675 -9.821 -4.835 1.00 94.31 83 GLY A C 1
ATOM 621 O O . GLY A 1 83 ? 2.050 -9.993 -3.666 1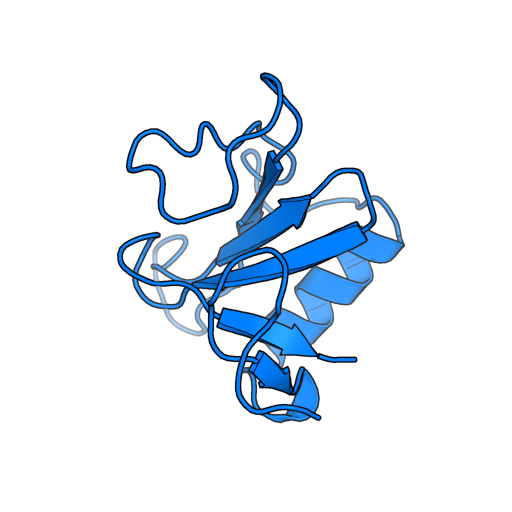.00 94.31 83 GLY A O 1
ATOM 622 N N . GLU A 1 84 ? 2.110 -8.794 -5.573 1.00 96.38 84 GLU A N 1
ATOM 623 C CA . GLU A 1 84 ? 2.877 -7.693 -4.993 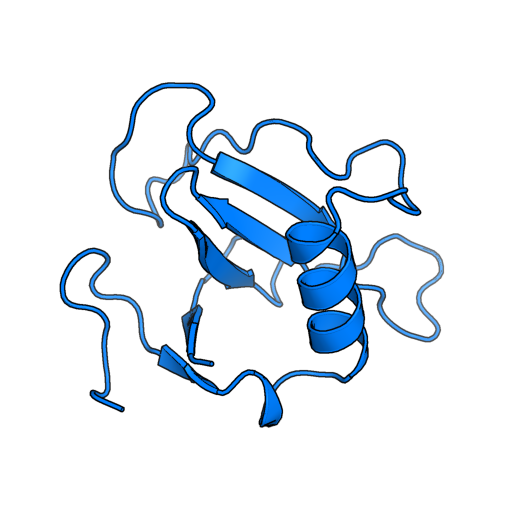1.00 96.38 84 GLU A CA 1
ATOM 624 C C . GLU A 1 84 ? 2.018 -6.918 -3.988 1.00 96.38 84 GLU A C 1
ATOM 626 O O . GLU A 1 84 ? 0.819 -6.730 -4.187 1.00 96.38 84 GLU A O 1
ATOM 631 N N . LEU A 1 85 ? 2.637 -6.452 -2.905 1.00 98.31 85 LEU A N 1
ATOM 632 C CA . LEU A 1 85 ? 1.975 -5.629 -1.901 1.00 98.31 85 LEU A CA 1
ATOM 633 C C . LEU A 1 85 ? 2.793 -4.362 -1.690 1.00 98.31 85 LEU A C 1
ATOM 635 O O . LEU A 1 85 ? 3.998 -4.434 -1.440 1.00 98.31 85 LEU A O 1
ATOM 639 N N . TYR A 1 86 ? 2.126 -3.219 -1.759 1.00 98.50 86 TYR A N 1
ATOM 640 C CA . TYR A 1 86 ? 2.730 -1.907 -1.585 1.00 98.50 86 TYR A CA 1
ATOM 641 C C . TYR A 1 86 ? 2.124 -1.227 -0.365 1.00 98.50 86 TYR A C 1
ATOM 643 O O . TYR A 1 86 ? 0.906 -1.160 -0.225 1.00 98.50 86 TYR A O 1
ATOM 651 N N . TRP A 1 87 ? 2.972 -0.727 0.520 1.00 98.38 87 TRP A N 1
ATOM 652 C CA . TRP A 1 87 ? 2.592 0.036 1.699 1.00 98.38 87 TRP A CA 1
ATOM 653 C C . TRP A 1 87 ? 2.628 1.531 1.394 1.00 98.38 87 TRP A C 1
ATOM 655 O O . TRP A 1 87 ? 3.565 2.001 0.756 1.00 98.38 87 TRP A O 1
ATOM 665 N N . THR A 1 88 ? 1.638 2.271 1.890 1.00 98.06 88 THR A N 1
ATOM 666 C CA . THR A 1 88 ? 1.669 3.736 1.978 1.00 98.06 88 THR A CA 1
ATOM 667 C C . THR A 1 88 ? 1.159 4.158 3.351 1.00 98.06 88 THR A C 1
ATOM 669 O O . THR A 1 88 ? 0.128 3.674 3.829 1.00 98.06 88 THR A O 1
ATOM 672 N N . GLU A 1 89 ? 1.878 5.065 4.005 1.00 96.25 89 GLU A N 1
ATOM 673 C CA . GLU A 1 89 ? 1.456 5.666 5.275 1.00 96.25 89 GLU A CA 1
ATOM 674 C C . GLU A 1 89 ? 0.860 7.071 5.117 1.00 96.25 89 GLU A C 1
ATOM 676 O O . GLU A 1 89 ? 0.285 7.610 6.065 1.00 96.25 89 GLU A O 1
ATOM 681 N N . ASP A 1 90 ? 0.968 7.638 3.918 1.00 93.50 90 ASP A N 1
ATOM 682 C CA . ASP A 1 90 ? 0.745 9.043 3.584 1.00 93.50 90 ASP A CA 1
ATOM 683 C C . ASP A 1 90 ? -0.339 9.224 2.511 1.00 93.50 90 ASP A C 1
ATOM 685 O O . ASP A 1 90 ? -0.366 10.217 1.798 1.00 93.50 90 ASP A O 1
ATOM 689 N N . HIS A 1 91 ? -1.281 8.280 2.421 1.00 92.25 91 HIS A N 1
ATOM 690 C CA . HIS A 1 91 ? -2.421 8.361 1.507 1.00 92.25 91 HIS A CA 1
ATOM 691 C C . HIS A 1 91 ? -1.992 8.505 0.034 1.00 92.25 91 HIS A C 1
ATOM 693 O O . HIS A 1 91 ? -2.470 9.379 -0.695 1.00 92.25 91 HIS A O 1
ATOM 699 N N . TYR A 1 92 ? -1.131 7.578 -0.396 1.00 95.56 92 TYR A N 1
ATOM 700 C CA . TYR A 1 92 ? -0.624 7.424 -1.763 1.00 95.56 92 TYR A CA 1
ATOM 701 C C . TYR A 1 92 ? 0.362 8.516 -2.217 1.00 95.56 92 TYR A C 1
ATOM 703 O O . TYR A 1 92 ? 0.594 8.647 -3.417 1.00 95.56 92 TYR A O 1
ATOM 711 N N . GLU A 1 93 ? 0.959 9.292 -1.301 1.00 95.25 93 GLU A N 1
ATOM 712 C CA . GLU A 1 93 ? 2.031 10.241 -1.651 1.00 95.25 93 GLU A CA 1
ATOM 713 C C . GLU A 1 93 ? 3.379 9.526 -1.872 1.00 95.25 93 GLU A C 1
ATOM 715 O O . GLU A 1 93 ? 4.184 9.962 -2.701 1.00 95.25 93 GLU A O 1
ATOM 720 N N . SER A 1 94 ? 3.614 8.403 -1.187 1.00 96.81 94 SER A N 1
ATOM 721 C CA . SER A 1 94 ? 4.769 7.530 -1.392 1.00 96.81 94 SER A CA 1
ATOM 722 C C . SER A 1 94 ? 4.447 6.056 -1.136 1.00 96.81 94 SER A C 1
ATOM 724 O O . SER A 1 94 ? 3.435 5.714 -0.519 1.00 96.81 94 SER A O 1
ATOM 726 N N . PHE A 1 95 ? 5.311 5.174 -1.653 1.00 98.31 95 PHE A N 1
ATOM 727 C CA . PHE A 1 95 ? 5.147 3.728 -1.541 1.00 98.31 95 PHE A CA 1
ATOM 728 C C . PHE A 1 95 ? 6.447 3.001 -1.206 1.00 98.31 95 PHE A C 1
ATOM 730 O O . PHE A 1 95 ? 7.534 3.380 -1.646 1.00 98.31 95 PHE A O 1
ATOM 737 N N . GLU A 1 96 ? 6.293 1.882 -0.507 1.00 98.25 96 GLU A N 1
ATOM 738 C CA . GLU A 1 96 ? 7.333 0.884 -0.268 1.00 98.25 96 GLU A CA 1
ATOM 739 C C . GLU A 1 96 ? 6.795 -0.506 -0.622 1.00 98.25 96 GLU A C 1
ATOM 741 O O . GLU A 1 96 ? 5.613 -0.793 -0.426 1.00 98.25 96 GLU A O 1
ATOM 746 N N . VAL A 1 97 ? 7.644 -1.399 -1.127 1.00 98.12 97 VAL A N 1
ATOM 747 C CA . VAL A 1 97 ? 7.255 -2.789 -1.401 1.00 98.12 97 VAL A CA 1
ATOM 748 C C . VAL A 1 97 ? 7.357 -3.608 -0.121 1.00 98.12 97 VAL A C 1
ATOM 750 O O . VAL A 1 97 ? 8.414 -3.666 0.509 1.00 98.12 97 VAL A O 1
ATOM 753 N N . ILE A 1 98 ? 6.279 -4.289 0.254 1.00 98.12 98 ILE A N 1
ATOM 754 C CA . ILE A 1 98 ? 6.264 -5.140 1.442 1.00 98.12 98 ILE A CA 1
ATOM 755 C C . ILE A 1 98 ? 7.058 -6.421 1.162 1.00 98.12 98 ILE A C 1
ATOM 757 O O . ILE A 1 98 ? 6.690 -7.237 0.315 1.00 98.12 98 ILE A O 1
ATOM 761 N N . TRP A 1 99 ? 8.134 -6.623 1.919 1.00 95.62 99 TRP A N 1
ATOM 762 C CA . TRP A 1 99 ? 8.932 -7.844 1.915 1.00 95.62 99 TRP A CA 1
ATOM 763 C C . TRP A 1 99 ? 8.432 -8.819 2.991 1.00 95.62 99 TRP A C 1
ATOM 765 O O . TRP A 1 99 ? 8.327 -8.454 4.166 1.00 95.62 99 TRP A O 1
ATOM 775 N N . ARG A 1 100 ? 8.168 -10.069 2.591 1.00 88.56 100 ARG A N 1
ATOM 776 C CA . ARG A 1 100 ? 7.689 -11.159 3.457 1.00 88.56 100 ARG A CA 1
ATOM 777 C C . ARG A 1 100 ? 8.802 -12.165 3.770 1.00 88.56 100 ARG A C 1
ATOM 779 O O . ARG A 1 100 ? 9.667 -12.399 2.892 1.00 88.56 100 ARG A O 1
#

Mean predicted aligned error: 2.94 Å

Organism: NCBI:txid2049295